Protein AF-A0A957LDB5-F1 (afdb_monomer_lite)

Radius of gyration: 19.85 Å; chains: 1; bounding box: 54×34×56 Å

pLDDT: mean 75.65, std 12.39, range [42.53, 92.81]

Structure (mmCIF, N/CA/C/O backbone):
data_AF-A0A957LDB5-F1
#
_entry.id   AF-A0A957LDB5-F1
#
loop_
_atom_site.group_PDB
_atom_site.id
_atom_site.type_symbol
_atom_site.label_atom_id
_atom_site.label_alt_id
_atom_site.label_comp_id
_atom_site.label_asym_id
_atom_site.label_entity_id
_atom_site.label_seq_id
_atom_site.pdbx_PDB_ins_code
_atom_site.Cartn_x
_atom_site.Cartn_y
_atom_site.Cartn_z
_atom_site.occupancy
_atom_site.B_iso_or_equiv
_atom_site.auth_seq_id
_atom_site.auth_comp_id
_atom_site.auth_asym_id
_atom_site.auth_atom_id
_atom_site.pdbx_PDB_model_num
ATOM 1 N N . MET A 1 1 ? -36.049 17.127 35.726 1.00 43.38 1 MET A N 1
ATOM 2 C CA . MET A 1 1 ? -35.402 17.242 34.400 1.00 43.38 1 MET A CA 1
ATOM 3 C C . MET A 1 1 ? -33.896 17.157 34.628 1.00 43.38 1 MET A C 1
ATOM 5 O O . MET A 1 1 ? -33.347 18.068 35.230 1.00 43.38 1 MET A O 1
ATOM 9 N N . LYS A 1 2 ? -33.259 16.016 34.323 1.00 42.53 2 LYS A N 1
ATOM 10 C CA . LYS A 1 2 ? -31.836 15.763 34.622 1.00 42.53 2 LYS A CA 1
ATOM 11 C C . LYS A 1 2 ? -31.007 16.157 33.398 1.00 42.53 2 LYS A C 1
ATOM 13 O O . LYS A 1 2 ? -31.199 15.586 32.332 1.00 42.53 2 LYS A O 1
ATOM 18 N N . ASN A 1 3 ? -30.159 17.167 33.560 1.00 50.88 3 ASN A N 1
ATOM 19 C CA . ASN A 1 3 ? -29.305 17.723 32.516 1.00 50.88 3 ASN A CA 1
ATOM 20 C C . ASN A 1 3 ? -28.161 16.734 32.223 1.00 50.88 3 ASN A C 1
ATOM 22 O O . ASN A 1 3 ? -27.328 16.497 33.096 1.00 50.88 3 ASN A O 1
ATOM 26 N N . ILE A 1 4 ? -28.158 16.107 31.044 1.00 5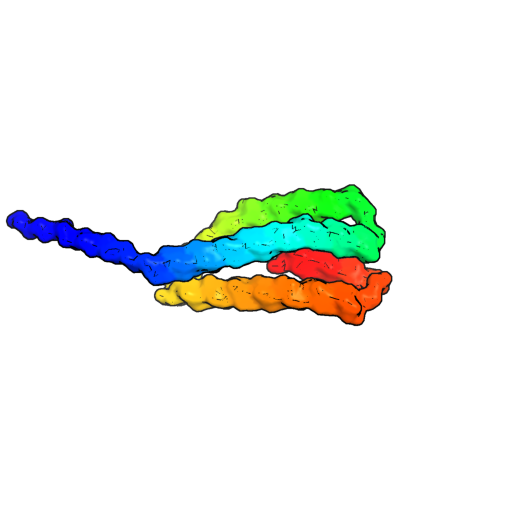4.16 4 ILE A N 1
ATOM 27 C CA . ILE A 1 4 ? -27.060 15.246 30.581 1.00 54.16 4 ILE A CA 1
ATOM 28 C C . ILE A 1 4 ? -26.191 16.097 29.655 1.00 54.16 4 ILE A C 1
ATOM 30 O O . ILE A 1 4 ? -26.316 16.033 28.439 1.00 54.16 4 ILE A O 1
ATOM 34 N N . GLN A 1 5 ? -25.341 16.940 30.237 1.00 57.41 5 GLN A N 1
ATOM 35 C CA . GLN A 1 5 ? -24.182 17.469 29.524 1.00 57.41 5 GLN A CA 1
ATOM 36 C C . GLN A 1 5 ? -23.011 16.534 29.812 1.00 57.41 5 GLN A C 1
ATOM 38 O O . GLN A 1 5 ? -22.284 16.695 30.787 1.00 57.41 5 GLN A O 1
ATOM 43 N N . SER A 1 6 ? -22.886 15.485 29.005 1.00 55.16 6 SER A N 1
ATOM 44 C CA . SER A 1 6 ? -21.650 14.719 28.901 1.00 55.16 6 SER A CA 1
ATOM 45 C C . SER A 1 6 ? -20.648 15.576 28.134 1.00 55.16 6 SER A C 1
ATOM 47 O O . SER A 1 6 ? -20.782 15.737 26.924 1.00 55.16 6 SER A O 1
ATOM 49 N N . GLU A 1 7 ? -19.678 16.168 28.834 1.00 60.69 7 GLU A N 1
ATOM 50 C CA . GLU A 1 7 ? -18.520 16.775 28.180 1.00 60.69 7 GLU A CA 1
ATOM 51 C C . GLU A 1 7 ? -17.756 15.672 27.439 1.00 60.69 7 GLU A C 1
ATOM 53 O O . GLU A 1 7 ? -17.064 14.854 28.050 1.00 60.69 7 GLU A O 1
ATOM 58 N N . GLU A 1 8 ? -17.920 15.605 26.117 1.00 66.00 8 GLU A N 1
ATOM 59 C CA . GLU A 1 8 ? -17.131 14.714 25.272 1.00 66.00 8 GLU A CA 1
ATOM 60 C C . GLU A 1 8 ? -15.681 15.203 25.258 1.00 66.00 8 GLU A C 1
ATOM 62 O O . GLU A 1 8 ? -15.270 16.042 24.457 1.00 66.00 8 GLU A O 1
ATOM 67 N N . THR A 1 9 ? -14.890 14.700 26.201 1.00 77.31 9 THR A N 1
ATOM 68 C CA . THR A 1 9 ? -13.460 14.979 26.274 1.00 77.31 9 THR A CA 1
ATOM 69 C C . THR A 1 9 ? -12.789 14.314 25.079 1.00 77.31 9 THR A C 1
ATOM 71 O O . THR A 1 9 ? -12.706 13.087 24.986 1.00 77.31 9 THR A O 1
ATOM 74 N N . ILE A 1 10 ? -12.324 15.131 24.134 1.00 78.75 10 ILE A N 1
ATOM 75 C CA . ILE A 1 10 ? -11.610 14.659 22.948 1.00 78.75 10 ILE A CA 1
ATOM 76 C C . ILE A 1 10 ? -10.390 13.857 23.404 1.00 78.75 10 ILE A C 1
ATOM 78 O O . ILE A 1 10 ? -9.494 14.372 24.076 1.00 78.75 10 ILE A O 1
ATOM 82 N N . LEU A 1 11 ? -10.327 12.586 23.006 1.00 85.31 11 LEU A N 1
ATOM 83 C CA . LEU A 1 11 ? -9.165 11.737 23.257 1.00 85.31 11 LEU A CA 1
ATOM 84 C C . LEU A 1 11 ? -8.044 12.074 22.268 1.00 85.31 11 LEU A C 1
ATOM 86 O O . LEU A 1 11 ? -7.800 11.340 21.310 1.00 85.31 11 LEU A O 1
ATOM 90 N N . TRP A 1 12 ? -7.343 13.177 22.522 1.00 89.81 12 TRP A N 1
ATOM 91 C CA . TRP A 1 12 ? -6.253 13.690 21.687 1.00 89.81 12 TRP A CA 1
ATOM 92 C C . TRP A 1 12 ? -5.172 12.655 21.375 1.00 89.81 12 TRP A C 1
ATOM 94 O O . TRP A 1 12 ? -4.684 12.609 20.251 1.00 89.81 12 TRP A O 1
ATOM 104 N N . THR A 1 13 ? -4.852 11.762 22.315 1.00 87.56 13 THR A N 1
ATOM 105 C CA . THR A 1 13 ? -3.897 10.668 22.078 1.00 87.56 13 THR A CA 1
ATOM 106 C C . THR A 1 13 ? -4.365 9.720 20.973 1.00 87.56 13 THR A C 1
ATOM 108 O O . THR A 1 13 ? -3.557 9.281 20.161 1.00 87.56 13 THR A O 1
ATOM 111 N N . ARG A 1 14 ? -5.670 9.415 20.904 1.00 84.62 14 ARG A N 1
ATOM 112 C CA . ARG A 1 14 ? -6.231 8.559 19.845 1.00 84.62 14 ARG A CA 1
ATOM 113 C C . ARG A 1 14 ? -6.253 9.284 18.511 1.00 84.62 14 ARG A C 1
ATOM 115 O O . ARG A 1 14 ? -5.912 8.682 17.502 1.00 84.62 14 ARG A O 1
ATOM 122 N N . VAL A 1 15 ? -6.618 10.565 18.516 1.00 88.75 15 VAL A N 1
ATOM 123 C CA . VAL A 1 15 ? -6.589 11.400 17.309 1.00 88.75 15 VAL A CA 1
ATOM 124 C C . VAL A 1 15 ? -5.173 11.440 16.740 1.00 88.75 15 VAL A C 1
ATOM 126 O O . VAL A 1 15 ? -4.992 11.149 15.565 1.00 88.75 15 VAL A O 1
ATOM 129 N N . LEU A 1 16 ? -4.172 11.701 17.583 1.00 91.56 16 LEU A N 1
ATOM 130 C CA . LEU A 1 16 ? -2.772 11.764 17.173 1.00 91.56 16 LEU A CA 1
ATOM 131 C C . LEU A 1 16 ? -2.264 10.411 16.660 1.00 91.56 16 LEU A C 1
ATOM 133 O O . LEU A 1 16 ? -1.635 10.355 15.611 1.00 91.56 16 LEU A O 1
ATOM 137 N N . ALA A 1 17 ? -2.596 9.306 17.333 1.00 88.06 17 ALA A N 1
ATOM 138 C CA . ALA A 1 17 ? -2.237 7.973 16.853 1.00 88.06 17 ALA A CA 1
ATOM 139 C C . ALA A 1 17 ? -2.841 7.666 15.468 1.00 88.06 17 ALA A C 1
ATOM 141 O O . ALA A 1 17 ? -2.151 7.141 14.595 1.00 88.06 17 ALA A O 1
ATOM 142 N N . LEU A 1 18 ? -4.114 8.015 15.251 1.00 88.00 18 LEU A N 1
ATOM 143 C CA . LEU A 1 18 ? -4.802 7.786 13.979 1.00 88.00 18 LEU A CA 1
ATOM 144 C C . LEU A 1 18 ? -4.250 8.667 12.854 1.00 88.00 18 LEU A C 1
ATOM 146 O O . LEU A 1 18 ? -4.057 8.175 11.744 1.00 88.00 18 LEU A O 1
ATOM 150 N N . THR A 1 19 ? -3.958 9.942 13.122 1.00 91.25 19 THR A N 1
ATOM 151 C CA . THR A 1 19 ? -3.391 10.841 12.108 1.00 91.25 19 THR A CA 1
ATOM 152 C C . THR A 1 19 ? -1.959 10.462 11.754 1.00 91.25 19 THR A C 1
ATOM 154 O O . THR A 1 19 ? -1.610 10.483 10.577 1.00 91.25 19 THR A O 1
ATOM 157 N N . THR A 1 20 ? -1.141 10.044 12.727 1.00 92.06 20 THR A N 1
ATOM 158 C CA . THR A 1 20 ? 0.200 9.507 12.456 1.00 92.06 20 THR A CA 1
ATOM 159 C C . THR A 1 20 ? 0.132 8.237 11.610 1.00 92.06 20 THR A C 1
ATOM 161 O O . THR A 1 20 ? 0.870 8.125 10.633 1.00 92.06 20 THR A O 1
ATOM 164 N N . LEU A 1 21 ? -0.772 7.306 11.934 1.00 88.19 21 LEU A N 1
ATOM 165 C CA . LEU A 1 21 ? -0.964 6.090 11.142 1.00 88.19 21 LEU A CA 1
ATOM 166 C C . LEU A 1 21 ? -1.384 6.416 9.703 1.00 88.19 21 LEU A C 1
ATOM 168 O O . LEU A 1 21 ? -0.811 5.878 8.760 1.00 88.19 21 LEU A O 1
ATOM 172 N N . HIS A 1 22 ? -2.346 7.323 9.528 1.00 90.12 22 HIS A N 1
ATOM 173 C CA . HIS A 1 22 ? -2.778 7.756 8.202 1.00 90.12 22 HIS A CA 1
ATOM 174 C C . HIS A 1 22 ? -1.641 8.428 7.421 1.00 90.12 22 HIS A C 1
ATOM 176 O O . HIS A 1 22 ? -1.432 8.119 6.253 1.00 90.12 22 HIS A O 1
ATOM 182 N N . GLY A 1 23 ? -0.852 9.285 8.075 1.00 92.81 23 GLY A N 1
ATOM 183 C CA . GLY A 1 23 ? 0.334 9.892 7.473 1.00 92.81 23 GLY A CA 1
ATOM 184 C C . GLY A 1 23 ? 1.347 8.850 6.994 1.00 92.81 23 GLY A C 1
ATOM 185 O O . GLY A 1 23 ? 1.849 8.963 5.880 1.00 92.81 23 GLY A O 1
ATOM 186 N N . ALA A 1 24 ? 1.601 7.806 7.789 1.00 90.50 24 ALA A N 1
ATOM 187 C CA . ALA A 1 24 ? 2.480 6.710 7.392 1.00 90.50 24 ALA A CA 1
ATOM 188 C C . ALA A 1 24 ? 1.958 5.984 6.141 1.00 90.50 24 ALA A C 1
ATOM 190 O O . ALA A 1 24 ? 2.715 5.815 5.190 1.00 90.5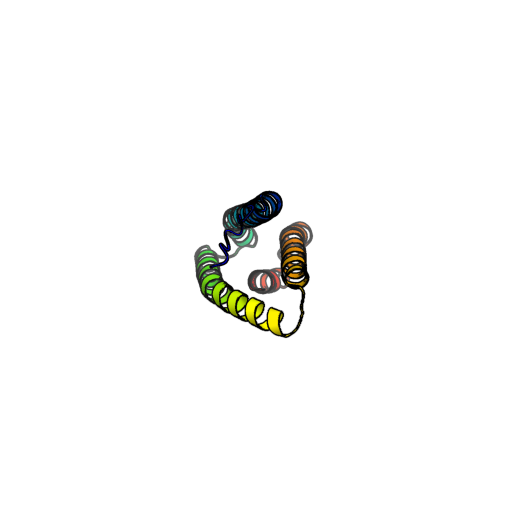0 24 ALA A O 1
ATOM 191 N N . ILE A 1 25 ? 0.665 5.639 6.103 1.00 87.81 25 ILE A N 1
ATOM 192 C CA . ILE A 1 25 ? 0.028 4.998 4.939 1.00 87.81 25 ILE A CA 1
ATOM 193 C C . ILE A 1 25 ? 0.172 5.877 3.687 1.00 87.81 25 ILE A C 1
ATOM 195 O O . ILE A 1 25 ? 0.584 5.388 2.637 1.00 87.81 25 ILE A O 1
ATOM 199 N N . SER A 1 26 ? -0.096 7.179 3.805 1.00 90.38 26 SER A N 1
ATOM 200 C CA . SER A 1 26 ? 0.017 8.128 2.691 1.00 90.38 26 SER A CA 1
ATOM 201 C C . SER A 1 26 ? 1.450 8.258 2.166 1.00 90.38 26 SER A C 1
ATOM 203 O O . SER A 1 26 ? 1.662 8.307 0.955 1.00 90.38 26 SER A O 1
ATOM 205 N N . ILE A 1 27 ? 2.448 8.277 3.057 1.00 91.94 27 ILE A N 1
ATOM 206 C CA . ILE A 1 27 ? 3.865 8.308 2.664 1.00 91.94 27 ILE A CA 1
ATOM 207 C C . ILE A 1 27 ? 4.255 7.001 1.968 1.00 91.94 27 ILE A C 1
ATOM 209 O O . ILE A 1 27 ? 4.891 7.041 0.916 1.00 91.94 27 ILE A O 1
ATOM 213 N N . THR A 1 28 ? 3.857 5.850 2.513 1.00 88.44 28 THR A N 1
ATOM 214 C CA . THR A 1 28 ? 4.100 4.538 1.899 1.00 88.44 28 THR A CA 1
ATOM 215 C C . THR A 1 28 ? 3.515 4.470 0.492 1.00 88.44 28 THR A C 1
ATOM 217 O O . THR A 1 28 ? 4.211 4.060 -0.434 1.00 88.44 28 THR A O 1
ATOM 220 N N . TRP A 1 29 ? 2.278 4.939 0.308 1.00 87.19 29 TRP A N 1
ATOM 221 C CA . TRP A 1 29 ? 1.621 4.987 -0.998 1.00 87.19 29 TRP A CA 1
ATOM 222 C C . TRP A 1 29 ? 2.358 5.886 -1.996 1.00 87.19 29 TRP A C 1
ATOM 224 O O . TRP A 1 29 ? 2.558 5.501 -3.149 1.00 87.19 29 TRP A O 1
ATOM 234 N N . LEU A 1 30 ? 2.810 7.066 -1.558 1.00 90.56 30 LEU A N 1
ATOM 235 C CA . LEU A 1 30 ? 3.595 7.977 -2.392 1.00 90.56 30 LEU A CA 1
ATOM 236 C C . LEU A 1 30 ? 4.897 7.324 -2.864 1.00 90.56 30 LEU A C 1
ATOM 238 O O . LEU A 1 30 ? 5.188 7.324 -4.057 1.00 90.56 30 LEU A O 1
ATOM 242 N N . VAL A 1 31 ? 5.669 6.759 -1.931 1.00 89.00 31 VAL A N 1
ATOM 243 C CA . VAL A 1 31 ? 6.929 6.070 -2.241 1.00 89.00 31 VAL A CA 1
ATOM 244 C C . VAL A 1 31 ? 6.664 4.931 -3.218 1.00 89.00 31 VAL A C 1
ATOM 246 O O . VAL A 1 31 ? 7.334 4.825 -4.240 1.00 89.00 31 VAL A O 1
ATOM 249 N N . TYR A 1 32 ? 5.646 4.121 -2.954 1.00 85.00 32 TYR A N 1
ATOM 250 C CA . TYR A 1 32 ? 5.270 3.025 -3.828 1.00 85.00 32 TYR A CA 1
ATOM 251 C C . TYR A 1 32 ? 4.964 3.498 -5.262 1.00 85.00 32 TYR A C 1
ATOM 253 O O . TYR A 1 32 ? 5.548 2.976 -6.207 1.00 85.00 32 TYR A O 1
ATOM 261 N N . ASN A 1 33 ? 4.150 4.544 -5.439 1.00 86.69 33 ASN A N 1
ATOM 262 C CA . ASN A 1 33 ? 3.802 5.064 -6.768 1.00 86.69 33 ASN A CA 1
ATOM 263 C C . ASN A 1 33 ? 5.001 5.644 -7.533 1.00 86.69 33 ASN A C 1
ATOM 265 O O . ASN A 1 33 ? 5.009 5.621 -8.762 1.00 86.69 33 ASN A O 1
ATOM 269 N N . LEU A 1 34 ? 6.009 6.162 -6.825 1.00 87.19 34 LEU A N 1
ATOM 270 C CA . LEU A 1 34 ? 7.229 6.686 -7.441 1.00 87.19 34 LEU A CA 1
ATOM 271 C C . LEU A 1 34 ? 8.189 5.568 -7.863 1.00 87.19 34 LEU A C 1
ATOM 273 O O . LEU A 1 34 ? 8.724 5.607 -8.968 1.00 87.19 34 LEU A O 1
ATOM 277 N N . TYR A 1 35 ? 8.393 4.563 -7.009 1.00 85.31 35 TYR A N 1
ATOM 278 C CA . TYR A 1 35 ? 9.398 3.522 -7.242 1.00 85.31 35 TYR A CA 1
ATOM 279 C C . TYR A 1 35 ? 8.875 2.322 -8.032 1.00 85.31 35 TYR A C 1
ATOM 281 O O . TYR A 1 35 ? 9.656 1.668 -8.723 1.00 85.31 35 TYR A O 1
ATOM 289 N N . LEU A 1 36 ? 7.575 2.023 -7.979 1.00 83.56 36 LEU A N 1
ATOM 290 C CA . LEU A 1 36 ? 6.987 0.904 -8.714 1.00 83.56 36 LEU A CA 1
ATOM 291 C C . LEU A 1 36 ? 7.242 0.984 -10.235 1.00 83.56 36 LEU A C 1
ATOM 293 O O . LEU A 1 36 ? 7.691 -0.015 -10.807 1.00 83.56 36 LEU A O 1
ATOM 297 N N . PRO A 1 37 ? 7.000 2.122 -10.919 1.00 84.62 37 PRO A N 1
ATOM 298 C CA . PRO A 1 37 ? 7.224 2.221 -12.358 1.00 84.62 37 PRO A CA 1
ATOM 299 C C . PRO A 1 37 ? 8.700 2.034 -12.713 1.00 84.62 37 PRO A C 1
ATOM 301 O O . PRO A 1 37 ? 9.018 1.331 -13.672 1.00 84.62 37 PRO A O 1
ATOM 304 N N . GLU A 1 38 ? 9.601 2.623 -11.919 1.00 83.62 38 GLU A N 1
ATOM 305 C CA . GLU A 1 38 ? 11.047 2.479 -12.097 1.00 83.62 38 GLU A CA 1
ATOM 306 C C . GLU A 1 38 ? 11.482 1.022 -11.943 1.00 83.62 38 GLU A C 1
ATOM 308 O O . GLU A 1 38 ? 12.245 0.521 -12.771 1.00 83.62 38 GLU A O 1
ATOM 313 N N . LEU A 1 39 ? 10.946 0.321 -10.940 1.00 79.31 39 LEU A N 1
ATOM 314 C CA . LEU A 1 39 ? 11.196 -1.098 -10.726 1.00 79.31 39 LEU A CA 1
ATOM 315 C C . LEU A 1 39 ? 10.753 -1.907 -11.951 1.00 79.31 39 LEU A C 1
ATOM 317 O O . LEU A 1 39 ? 11.544 -2.637 -12.539 1.00 79.31 39 LEU A O 1
ATOM 321 N N . LEU A 1 40 ? 9.510 -1.745 -12.405 1.00 77.56 40 LEU A N 1
ATOM 322 C CA . LEU A 1 40 ? 8.992 -2.514 -13.539 1.00 77.56 40 LEU A CA 1
ATOM 323 C C . LEU A 1 40 ? 9.778 -2.244 -14.837 1.00 77.56 40 LEU A C 1
ATOM 325 O O . LEU A 1 40 ? 10.062 -3.176 -15.594 1.00 77.56 40 LEU A O 1
ATOM 329 N N . LEU A 1 41 ? 10.196 -1.000 -15.080 1.00 81.69 41 LEU A N 1
ATOM 330 C CA . LEU A 1 41 ? 11.050 -0.669 -16.224 1.00 81.69 41 LEU A CA 1
ATOM 331 C C . LEU A 1 41 ? 12.436 -1.325 -16.114 1.00 81.69 41 LEU A C 1
ATOM 333 O O . LEU A 1 41 ? 12.915 -1.883 -17.102 1.00 81.69 41 LEU A O 1
ATOM 337 N N . GLN A 1 42 ? 13.053 -1.340 -14.926 1.00 78.06 42 GLN A N 1
ATOM 338 C CA . GLN A 1 42 ? 14.333 -2.028 -14.687 1.00 78.06 42 GLN A CA 1
ATOM 339 C C . GLN A 1 42 ? 14.237 -3.548 -14.895 1.00 78.06 42 GLN A C 1
ATOM 341 O O . GLN A 1 42 ? 15.177 -4.169 -15.387 1.00 78.06 42 GLN A O 1
ATOM 346 N N . PHE A 1 43 ? 13.080 -4.153 -14.614 1.00 72.50 43 PHE A N 1
ATOM 347 C CA . PHE A 1 43 ? 12.804 -5.565 -14.915 1.00 72.50 43 PHE A CA 1
ATOM 348 C C . PHE A 1 43 ? 12.509 -5.832 -16.410 1.00 72.50 43 PHE A C 1
ATOM 350 O O . PHE A 1 43 ? 12.283 -6.979 -16.826 1.00 72.50 43 PHE A O 1
ATOM 357 N N . GLY A 1 44 ? 12.543 -4.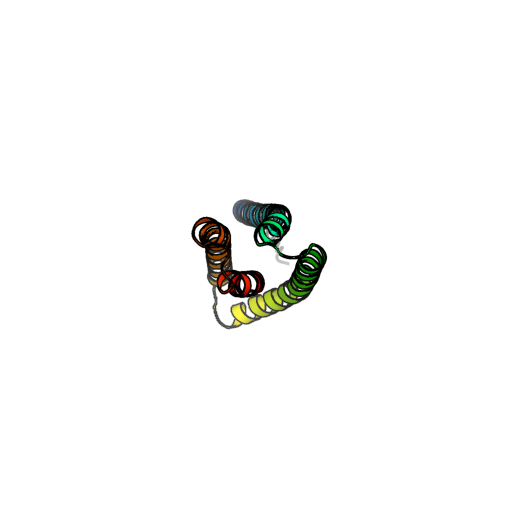791 -17.248 1.00 76.00 44 GLY A N 1
ATOM 358 C CA . GLY A 1 44 ? 12.383 -4.852 -18.699 1.00 76.00 44 GLY A CA 1
ATOM 359 C C . GLY A 1 44 ? 10.932 -4.981 -19.165 1.00 76.00 44 GLY A C 1
ATOM 360 O O . GLY A 1 44 ? 10.692 -5.548 -20.235 1.00 76.00 44 GLY A O 1
ATOM 361 N N . PHE A 1 45 ? 9.965 -4.525 -18.364 1.00 78.56 45 PHE A N 1
ATOM 362 C CA . PHE A 1 45 ? 8.577 -4.397 -18.804 1.00 78.56 45 PHE A CA 1
ATOM 363 C C . PHE A 1 45 ? 8.402 -3.168 -19.706 1.00 78.56 45 PHE A C 1
ATOM 365 O O . PHE A 1 45 ? 9.099 -2.165 -19.574 1.00 78.56 45 PHE A O 1
ATOM 372 N N . SER A 1 46 ? 7.463 -3.249 -20.652 1.00 83.88 46 SER A N 1
ATOM 373 C CA . SER A 1 46 ? 7.138 -2.114 -21.524 1.00 83.88 46 SER A CA 1
ATOM 374 C C . SER A 1 46 ? 6.381 -1.024 -20.761 1.00 83.88 46 SER A C 1
ATOM 376 O O . SER A 1 46 ? 5.585 -1.328 -19.872 1.00 83.88 46 SER A O 1
ATOM 378 N N . LEU A 1 47 ? 6.562 0.238 -21.159 1.00 83.94 47 LEU A N 1
ATOM 379 C CA . LEU A 1 47 ? 5.873 1.384 -20.552 1.00 83.94 47 LEU A CA 1
ATOM 380 C C . LEU A 1 47 ? 4.341 1.218 -20.545 1.00 83.94 47 LEU A C 1
ATOM 382 O O . LEU A 1 47 ? 3.686 1.561 -19.565 1.00 83.94 47 LEU A O 1
ATOM 386 N N . ALA A 1 48 ? 3.781 0.633 -21.609 1.00 83.19 48 ALA A N 1
ATOM 387 C CA . ALA A 1 48 ? 2.347 0.373 -21.719 1.00 83.19 48 ALA A CA 1
ATOM 388 C C . ALA A 1 48 ? 1.843 -0.615 -20.650 1.00 83.19 48 ALA A C 1
ATOM 390 O O . ALA A 1 48 ? 0.778 -0.404 -20.077 1.00 83.19 48 ALA A O 1
ATOM 391 N N . LEU A 1 49 ? 2.616 -1.666 -20.342 1.00 80.44 49 LEU A N 1
ATOM 392 C CA . LEU A 1 49 ? 2.263 -2.613 -19.279 1.00 80.44 49 LEU A CA 1
ATOM 393 C C . LEU A 1 49 ? 2.344 -1.965 -17.897 1.00 80.44 49 LEU A C 1
ATOM 395 O O . LEU A 1 49 ? 1.463 -2.198 -17.078 1.00 80.44 49 LEU A O 1
ATOM 399 N N . VAL A 1 50 ? 3.354 -1.126 -17.652 1.00 83.81 50 VAL A N 1
ATOM 400 C CA . VAL A 1 50 ? 3.496 -0.392 -16.384 1.00 83.81 50 VAL A CA 1
ATOM 401 C C . VAL A 1 50 ? 2.273 0.487 -16.124 1.00 83.81 50 VAL A C 1
ATOM 403 O O . VAL A 1 50 ? 1.681 0.421 -15.051 1.00 83.81 50 VAL A O 1
ATOM 406 N N . GLN A 1 51 ? 1.849 1.258 -17.127 1.00 85.56 51 GLN A N 1
ATOM 407 C CA . GLN A 1 51 ? 0.656 2.104 -17.035 1.00 85.56 51 GLN A CA 1
ATOM 408 C C . GLN A 1 51 ? -0.618 1.288 -16.798 1.00 85.56 51 GLN A C 1
ATOM 410 O O . GLN A 1 51 ? -1.453 1.673 -15.985 1.00 85.56 51 GLN A O 1
ATOM 415 N N . LEU A 1 52 ? -0.757 0.148 -17.478 1.00 85.69 52 LEU A N 1
ATOM 416 C CA . LEU A 1 52 ? -1.905 -0.740 -17.316 1.00 85.69 52 LEU A CA 1
ATOM 417 C C . LEU A 1 52 ? -1.970 -1.302 -15.886 1.00 85.69 52 LEU A C 1
ATOM 419 O O . LEU A 1 52 ? -3.035 -1.271 -15.272 1.00 85.69 52 LEU A O 1
ATOM 423 N N . VAL A 1 53 ? -0.834 -1.735 -15.329 1.00 84.69 53 VAL A N 1
ATOM 424 C CA . VAL A 1 53 ? -0.734 -2.209 -13.939 1.00 84.69 53 VAL A CA 1
ATOM 425 C C . VAL A 1 53 ? -1.154 -1.118 -12.954 1.00 84.69 53 VAL A C 1
ATOM 427 O O . VAL A 1 53 ? -2.014 -1.376 -12.120 1.00 84.69 53 VAL A O 1
ATOM 430 N N . LEU A 1 54 ? -0.645 0.110 -13.103 1.00 85.00 54 LEU A N 1
ATOM 431 C CA . LEU A 1 54 ? -1.032 1.246 -12.254 1.00 85.00 54 LEU A CA 1
ATOM 432 C C . LEU A 1 54 ? -2.541 1.530 -12.308 1.00 85.00 54 LEU A C 1
ATOM 434 O O . LEU A 1 54 ? -3.157 1.809 -11.281 1.00 85.00 54 LEU A O 1
ATOM 438 N N . ILE A 1 55 ? -3.158 1.457 -13.492 1.00 87.25 55 ILE A N 1
ATOM 439 C CA . ILE A 1 55 ? -4.606 1.669 -13.650 1.00 87.25 55 ILE A CA 1
ATOM 440 C C . ILE A 1 55 ? -5.397 0.564 -12.943 1.00 87.25 55 ILE A C 1
ATOM 442 O O . ILE A 1 55 ? -6.344 0.866 -12.216 1.00 87.25 55 ILE A O 1
ATOM 446 N N . ILE A 1 56 ? -5.017 -0.702 -13.148 1.00 85.69 56 ILE A N 1
ATOM 447 C CA . ILE A 1 56 ? -5.668 -1.842 -12.489 1.00 85.69 56 ILE A CA 1
ATOM 448 C C . ILE A 1 56 ? -5.533 -1.726 -10.976 1.00 85.69 56 ILE A C 1
ATOM 450 O O . ILE A 1 56 ? -6.509 -1.946 -10.269 1.00 85.69 56 ILE A O 1
ATOM 454 N N . GLU A 1 57 ? -4.357 -1.354 -10.481 1.00 84.31 57 GLU A N 1
ATOM 455 C CA . GLU A 1 57 ? -4.114 -1.219 -9.052 1.00 84.31 57 GLU A CA 1
ATOM 456 C C . GLU A 1 57 ? -5.010 -0.146 -8.428 1.00 84.31 57 GLU A C 1
ATOM 458 O O . GLU A 1 57 ? -5.710 -0.420 -7.460 1.00 84.31 57 GLU A O 1
ATOM 463 N N . ASN A 1 58 ? -5.092 1.042 -9.032 1.00 85.81 58 ASN A N 1
ATOM 464 C CA . ASN A 1 58 ? -5.982 2.097 -8.539 1.00 85.81 58 ASN A CA 1
ATOM 465 C C . ASN A 1 58 ? -7.463 1.675 -8.577 1.00 85.81 58 ASN A C 1
ATOM 467 O O . ASN A 1 58 ? -8.233 2.020 -7.678 1.00 85.81 58 ASN A O 1
ATOM 471 N N . LEU A 1 59 ? -7.869 0.901 -9.589 1.00 87.69 59 LEU A N 1
ATOM 472 C CA . LEU A 1 59 ? -9.219 0.346 -9.665 1.00 87.69 59 LEU A CA 1
ATOM 473 C C . LEU A 1 59 ? -9.471 -0.697 -8.567 1.00 87.69 59 LEU A C 1
ATOM 475 O O . LEU A 1 59 ? -10.543 -0.701 -7.965 1.00 87.69 59 LEU A O 1
ATOM 479 N N . LEU A 1 60 ? -8.492 -1.562 -8.291 1.00 83.81 60 LEU A N 1
ATOM 480 C CA . LEU A 1 60 ? -8.554 -2.515 -7.186 1.00 83.81 60 LEU A CA 1
ATOM 481 C C . LEU A 1 60 ? -8.668 -1.778 -5.855 1.00 83.81 60 LEU A C 1
ATOM 483 O O . LEU A 1 60 ? -9.554 -2.118 -5.079 1.00 83.81 60 LEU A O 1
ATOM 487 N N . THR A 1 61 ? -7.880 -0.728 -5.617 1.00 83.31 61 THR A N 1
ATOM 488 C CA . THR A 1 61 ? -7.971 0.096 -4.401 1.00 83.31 61 THR A CA 1
ATOM 489 C C . THR A 1 61 ? -9.384 0.645 -4.195 1.00 83.31 61 THR A C 1
ATOM 491 O O . THR A 1 61 ? -9.933 0.524 -3.101 1.00 83.31 61 THR A O 1
ATOM 494 N N . ALA A 1 62 ? -10.031 1.134 -5.259 1.00 85.81 62 ALA A N 1
ATOM 495 C CA . ALA A 1 62 ? -11.411 1.625 -5.196 1.00 85.81 62 ALA A CA 1
ATOM 496 C C . ALA A 1 62 ? -12.442 0.545 -4.799 1.00 85.81 62 ALA A C 1
ATOM 498 O O . ALA A 1 62 ? -13.511 0.872 -4.285 1.00 85.81 62 ALA A O 1
ATOM 499 N N . VAL A 1 63 ? -12.141 -0.739 -5.020 1.00 85.56 63 VAL A N 1
ATOM 500 C CA . VAL A 1 63 ? -12.975 -1.881 -4.598 1.00 85.56 63 VAL A CA 1
ATOM 501 C C . VAL A 1 63 ? -12.555 -2.407 -3.219 1.00 85.56 63 VAL A C 1
ATOM 503 O O . VAL A 1 63 ? -13.399 -2.820 -2.416 1.00 85.56 63 VAL A O 1
ATOM 506 N N . VAL A 1 64 ? -11.260 -2.380 -2.912 1.00 82.25 64 VAL A N 1
ATOM 507 C CA . VAL A 1 64 ? -10.699 -2.843 -1.639 1.00 82.25 64 VAL A CA 1
ATOM 508 C C . VAL A 1 64 ? -11.136 -1.937 -0.489 1.00 82.25 64 VAL A C 1
ATOM 510 O O . VAL A 1 64 ? -11.512 -2.446 0.560 1.00 82.25 64 VAL A O 1
ATOM 513 N N . GLU A 1 65 ? -11.188 -0.617 -0.672 1.00 82.56 65 GLU A N 1
ATOM 514 C CA . GLU A 1 65 ? -11.651 0.314 0.368 1.00 82.56 65 GLU A CA 1
ATOM 515 C C . GLU A 1 65 ? -13.072 0.013 0.896 1.00 82.56 65 GLU A C 1
ATOM 517 O O . GLU A 1 65 ? -13.229 -0.180 2.109 1.00 82.56 65 GLU A O 1
ATOM 522 N N . PRO A 1 66 ? -14.123 -0.091 0.053 1.00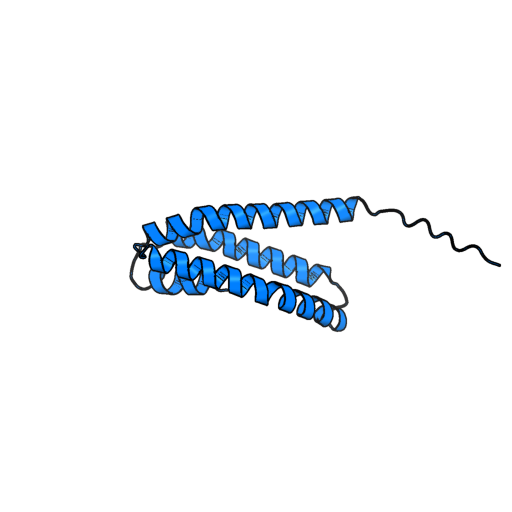 82.69 66 PRO A N 1
ATOM 523 C CA . PRO A 1 66 ? -15.464 -0.40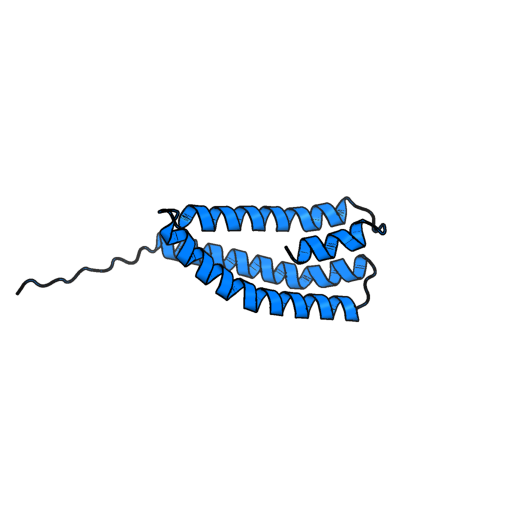7 0.535 1.00 82.69 66 PRO A CA 1
ATOM 524 C C . PRO A 1 66 ? -15.559 -1.830 1.093 1.00 82.69 66 PRO A C 1
ATOM 526 O O . PRO A 1 66 ? -16.233 -2.047 2.101 1.00 82.69 66 PRO A O 1
ATOM 529 N N . THR A 1 67 ? -14.865 -2.803 0.493 1.00 80.38 67 THR A N 1
ATOM 530 C CA . THR A 1 67 ? -14.880 -4.187 0.993 1.00 80.38 67 THR A CA 1
ATOM 531 C C . THR A 1 67 ? -14.199 -4.297 2.355 1.00 80.38 67 THR A C 1
ATOM 533 O O . THR A 1 67 ? -14.788 -4.878 3.266 1.00 80.38 67 THR A O 1
ATOM 536 N N . ALA A 1 68 ? -13.045 -3.660 2.556 1.00 77.69 68 ALA A N 1
ATOM 537 C CA . ALA A 1 68 ? -12.369 -3.559 3.848 1.00 77.69 68 ALA A CA 1
ATOM 538 C C . ALA A 1 68 ? -13.242 -2.856 4.900 1.00 77.69 68 ALA A C 1
ATOM 540 O O . ALA A 1 68 ? -13.294 -3.302 6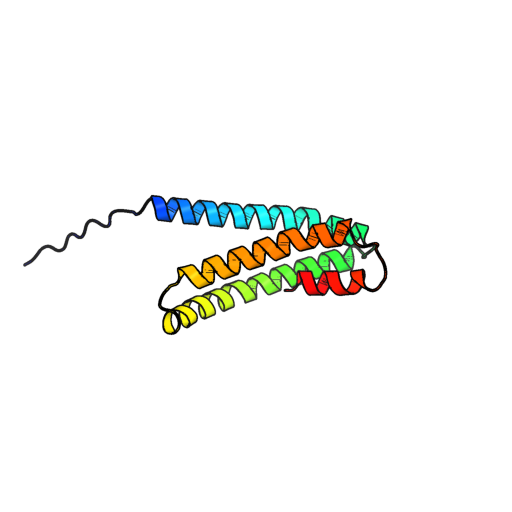.048 1.00 77.69 68 ALA A O 1
ATOM 541 N N . GLY A 1 69 ? -13.990 -1.819 4.505 1.00 77.50 69 GLY A N 1
ATOM 542 C CA . GLY A 1 69 ? -14.997 -1.174 5.352 1.00 77.50 69 GLY A CA 1
ATOM 543 C C . GLY A 1 69 ? -16.066 -2.161 5.829 1.00 77.50 69 GLY A C 1
ATOM 544 O O . GLY A 1 69 ? -16.272 -2.323 7.033 1.00 77.50 69 GLY A O 1
ATOM 545 N N . THR A 1 70 ? -16.675 -2.911 4.903 1.00 79.19 70 THR A N 1
ATOM 546 C CA . THR A 1 70 ? -17.683 -3.930 5.254 1.00 79.19 70 THR A CA 1
ATOM 547 C C . THR A 1 70 ? -17.113 -5.078 6.095 1.00 79.19 70 THR A C 1
ATOM 549 O O . THR A 1 70 ? -17.782 -5.568 7.006 1.00 79.19 70 THR A O 1
ATOM 552 N N . LEU A 1 71 ? -15.868 -5.491 5.834 1.00 75.19 71 LEU A N 1
ATOM 553 C CA . LEU A 1 71 ? -15.156 -6.521 6.594 1.00 75.19 71 LEU A CA 1
ATOM 554 C C . LEU A 1 71 ? -14.852 -6.059 8.019 1.00 75.19 71 LEU A C 1
ATOM 556 O O . LEU A 1 71 ? -15.016 -6.843 8.948 1.00 75.19 71 LEU A O 1
ATOM 560 N N . SER A 1 72 ? -14.464 -4.798 8.213 1.00 70.81 72 SER A N 1
ATOM 561 C CA . SER A 1 72 ? -14.246 -4.204 9.538 1.00 70.81 72 SER A CA 1
ATOM 562 C C . SER A 1 72 ? -15.535 -4.195 10.368 1.00 70.81 72 SER A C 1
ATOM 564 O O . SER A 1 72 ? -15.538 -4.596 11.537 1.00 70.81 72 SER A O 1
ATOM 566 N N . ASP A 1 73 ? -16.657 -3.839 9.740 1.00 74.19 73 ASP A N 1
ATOM 567 C CA . ASP A 1 73 ? -17.971 -3.828 10.386 1.00 74.19 73 ASP A CA 1
ATOM 568 C C . ASP A 1 73 ? -18.465 -5.240 10.743 1.00 74.19 73 ASP A C 1
ATOM 570 O O . ASP A 1 73 ? -19.059 -5.451 11.805 1.00 74.19 73 ASP A O 1
ATOM 574 N N . GLN A 1 74 ? -18.186 -6.240 9.901 1.00 68.94 74 GLN A N 1
ATOM 575 C CA . GLN A 1 74 ? -18.500 -7.643 10.193 1.00 68.94 74 GLN A CA 1
ATOM 576 C C . GLN A 1 74 ? -17.552 -8.254 11.232 1.00 68.94 74 GLN A C 1
ATOM 578 O O . GLN A 1 74 ? -18.003 -8.970 12.129 1.00 68.94 74 GLN A O 1
ATOM 583 N N . ALA A 1 75 ? -16.258 -7.932 11.172 1.00 63.12 75 ALA A N 1
ATOM 584 C CA . ALA A 1 75 ? -15.268 -8.355 12.157 1.00 63.12 75 ALA A CA 1
ATOM 585 C C . ALA A 1 75 ? -15.615 -7.824 13.552 1.00 63.12 75 ALA A C 1
ATOM 587 O O . ALA A 1 75 ? -15.381 -8.514 14.540 1.00 63.12 75 ALA A O 1
ATOM 588 N N . LEU A 1 76 ? -16.280 -6.669 13.640 1.00 59.97 76 LEU A N 1
ATOM 589 C CA . LEU A 1 76 ? -16.828 -6.144 14.886 1.00 59.97 76 LEU A CA 1
ATOM 590 C C . LEU A 1 76 ? -17.881 -7.049 15.539 1.00 59.97 76 LEU A C 1
ATOM 592 O O . LEU A 1 76 ? -17.999 -7.091 16.765 1.00 59.97 76 LEU A O 1
ATOM 596 N N . LYS A 1 77 ? -18.655 -7.765 14.721 1.00 62.25 77 LYS A N 1
ATOM 597 C CA . LYS A 1 77 ? -19.683 -8.707 15.178 1.00 62.25 77 LYS A CA 1
ATOM 598 C C . LYS A 1 77 ? -19.078 -10.000 15.727 1.00 62.25 77 LYS A C 1
ATOM 600 O O . LYS A 1 77 ? -19.708 -10.643 16.562 1.00 62.25 77 LYS A O 1
ATOM 605 N N . TRP A 1 78 ? -17.882 -10.377 15.268 1.00 53.81 78 TRP A N 1
ATOM 606 C CA . TRP A 1 78 ? -17.246 -11.661 15.583 1.00 53.81 78 TRP A CA 1
ATOM 607 C C . TRP A 1 78 ? -16.112 -11.543 16.609 1.00 53.81 78 TRP A C 1
ATOM 609 O O . TRP A 1 78 ? -16.045 -12.328 17.552 1.00 53.81 78 TRP A O 1
ATOM 619 N N . TRP A 1 79 ? -15.262 -10.522 16.488 1.00 55.06 79 TRP A N 1
ATOM 620 C CA . TRP A 1 79 ? -14.147 -10.248 17.388 1.00 55.06 79 TRP A CA 1
ATOM 621 C C . TRP A 1 79 ? -14.399 -8.913 18.094 1.00 55.06 79 TRP A C 1
ATOM 623 O O . TRP A 1 79 ? -14.320 -7.842 17.500 1.00 55.06 79 TRP A O 1
ATOM 633 N N . LYS A 1 80 ? -14.676 -8.958 19.401 1.00 58.34 80 LYS A N 1
ATOM 634 C CA . LYS A 1 80 ? -14.984 -7.789 20.254 1.00 58.34 80 LYS A CA 1
ATOM 635 C C . LYS A 1 80 ? -13.917 -6.670 20.273 1.00 58.34 80 LYS A C 1
ATOM 637 O O . LYS A 1 80 ? -14.120 -5.676 20.965 1.00 58.34 80 LYS A O 1
ATOM 642 N N . ASN A 1 81 ? -12.786 -6.809 19.573 1.00 64.50 81 ASN A N 1
ATOM 643 C CA . ASN A 1 81 ? -11.662 -5.879 19.636 1.00 64.50 81 ASN A CA 1
ATOM 644 C C . ASN A 1 81 ? -11.196 -5.423 18.237 1.00 64.50 81 ASN A C 1
ATOM 646 O O . ASN A 1 81 ? -10.402 -6.103 17.588 1.00 64.50 81 ASN A O 1
ATOM 650 N N . ARG A 1 82 ? -11.650 -4.232 17.808 1.00 65.12 82 ARG A N 1
ATOM 651 C CA . ARG A 1 82 ? -11.280 -3.558 16.536 1.00 65.12 82 ARG A CA 1
ATOM 652 C C . ARG A 1 82 ? -9.767 -3.466 16.314 1.00 65.12 82 ARG A C 1
ATOM 654 O O . ARG A 1 82 ? -9.300 -3.458 15.181 1.00 65.12 82 ARG A O 1
ATOM 661 N N . PHE A 1 83 ? -9.008 -3.386 17.404 1.00 69.19 83 PHE A N 1
ATOM 662 C CA . PHE A 1 83 ? -7.569 -3.160 17.373 1.00 69.19 83 PHE A CA 1
ATOM 663 C C . PHE A 1 83 ? -6.792 -4.320 16.735 1.00 69.19 83 PHE A C 1
ATOM 665 O O . PHE A 1 83 ? -5.851 -4.079 15.990 1.00 69.19 83 PHE A O 1
ATOM 672 N N . ALA A 1 84 ? -7.215 -5.571 16.955 1.00 70.81 84 ALA A N 1
ATOM 673 C CA . ALA A 1 84 ? -6.493 -6.742 16.453 1.00 70.81 84 ALA A CA 1
ATOM 674 C C . ALA A 1 84 ? -6.493 -6.826 14.916 1.00 70.81 84 ALA A C 1
ATOM 676 O O . ALA A 1 84 ? -5.477 -7.169 14.318 1.00 70.81 84 ALA A O 1
ATOM 677 N N . VAL A 1 85 ? -7.610 -6.460 14.280 1.00 72.06 85 VAL A N 1
ATOM 678 C CA . VAL A 1 85 ? -7.747 -6.465 12.815 1.00 72.06 85 VAL A CA 1
ATOM 679 C C . VAL A 1 85 ? -6.870 -5.379 12.190 1.00 72.06 85 VAL A C 1
ATOM 681 O O . VAL A 1 85 ? -6.130 -5.653 11.249 1.00 72.06 85 VAL A O 1
ATOM 684 N N . ILE A 1 86 ? -6.894 -4.168 12.758 1.00 75.88 86 ILE A N 1
ATOM 685 C CA . ILE A 1 86 ? -6.090 -3.036 12.274 1.00 75.88 86 ILE A CA 1
ATOM 686 C C . ILE A 1 86 ? -4.598 -3.339 12.436 1.00 75.88 86 ILE A C 1
ATOM 688 O O . ILE A 1 86 ? -3.839 -3.207 11.481 1.00 75.88 86 ILE A O 1
ATOM 692 N N . SER A 1 87 ? -4.167 -3.787 13.618 1.00 79.31 87 SER A N 1
ATOM 693 C CA . SER A 1 87 ? -2.761 -4.121 13.860 1.00 79.31 87 SER A CA 1
ATOM 694 C C . SER A 1 87 ? -2.277 -5.271 12.978 1.00 79.31 87 SER A C 1
ATOM 696 O O . SER A 1 87 ? -1.165 -5.196 12.465 1.00 79.31 87 SER A O 1
ATOM 698 N N . GLY A 1 88 ? -3.102 -6.302 12.762 1.00 81.25 88 GLY A N 1
ATOM 699 C CA . GLY A 1 88 ? -2.773 -7.407 11.861 1.00 81.25 88 GLY A CA 1
ATOM 700 C C . GLY A 1 88 ? -2.575 -6.944 10.417 1.00 81.25 88 GLY A C 1
ATOM 701 O O . GLY A 1 88 ? -1.563 -7.282 9.806 1.00 81.25 88 GLY A O 1
ATOM 702 N N . GLY A 1 89 ? -3.489 -6.114 9.902 1.00 79.00 89 GLY A N 1
ATOM 703 C CA . GLY A 1 89 ? -3.384 -5.547 8.555 1.00 79.00 89 GLY A CA 1
ATOM 704 C C . GLY A 1 89 ? -2.153 -4.656 8.380 1.00 79.00 89 GLY A C 1
ATOM 705 O O . GLY A 1 89 ? -1.418 -4.812 7.411 1.00 79.00 89 GLY A O 1
ATOM 706 N N . VAL A 1 90 ? -1.869 -3.783 9.353 1.00 81.94 90 VAL A N 1
ATOM 707 C CA . VAL A 1 90 ? -0.678 -2.914 9.326 1.00 81.94 90 VAL A CA 1
ATOM 708 C C . VAL A 1 90 ? 0.613 -3.735 9.338 1.00 81.94 90 VAL A C 1
ATOM 710 O O . VAL A 1 90 ? 1.540 -3.426 8.595 1.00 81.94 90 VAL A O 1
ATOM 713 N N . LEU A 1 91 ? 0.681 -4.796 10.147 1.00 85.56 91 LEU A N 1
ATOM 714 C CA . LEU A 1 91 ? 1.872 -5.642 10.230 1.00 85.56 91 LEU A CA 1
ATOM 715 C C . LEU A 1 91 ? 2.090 -6.447 8.942 1.00 85.56 91 LEU A C 1
ATOM 717 O O . LEU A 1 91 ? 3.221 -6.548 8.470 1.00 85.56 91 LEU A O 1
ATOM 721 N N . ALA A 1 92 ? 1.013 -6.979 8.356 1.00 83.19 92 ALA A N 1
ATOM 722 C CA . ALA A 1 92 ? 1.061 -7.668 7.071 1.00 83.19 92 ALA A CA 1
ATOM 723 C C . ALA A 1 92 ? 1.506 -6.724 5.943 1.00 83.19 92 ALA A C 1
ATOM 725 O O . ALA A 1 92 ? 2.442 -7.050 5.215 1.00 83.19 92 ALA A O 1
ATOM 726 N N . ALA A 1 93 ? 0.915 -5.528 5.854 1.00 83.50 93 ALA A N 1
ATOM 727 C CA . ALA A 1 93 ? 1.290 -4.519 4.864 1.00 83.50 93 ALA A CA 1
ATOM 728 C C . ALA A 1 93 ? 2.760 -4.094 5.009 1.00 83.50 93 ALA A C 1
ATOM 730 O O . ALA A 1 93 ? 3.488 -4.027 4.021 1.00 83.50 93 ALA A O 1
ATOM 731 N N . ALA A 1 94 ? 3.228 -3.875 6.242 1.00 84.69 94 ALA A N 1
ATOM 732 C CA . ALA A 1 94 ? 4.627 -3.553 6.508 1.00 84.69 94 ALA A CA 1
ATOM 733 C C . ALA A 1 94 ? 5.573 -4.686 6.076 1.00 84.69 94 ALA A C 1
ATOM 735 O O . ALA A 1 94 ? 6.615 -4.421 5.479 1.00 84.69 94 ALA A O 1
ATOM 736 N N . ALA A 1 95 ? 5.209 -5.945 6.338 1.00 85.62 95 ALA A N 1
ATOM 737 C CA . ALA A 1 95 ? 5.998 -7.095 5.910 1.00 85.62 95 ALA A CA 1
ATOM 738 C C . ALA A 1 95 ? 6.098 -7.170 4.378 1.00 85.62 95 ALA A C 1
ATOM 740 O O . ALA A 1 95 ? 7.203 -7.289 3.850 1.00 85.62 95 ALA A O 1
ATOM 741 N N . VAL A 1 96 ? 4.976 -7.033 3.664 1.00 81.75 96 VAL A N 1
ATOM 742 C CA . VAL A 1 96 ? 4.949 -7.031 2.191 1.00 81.75 96 VAL A CA 1
ATOM 743 C C . VAL A 1 96 ? 5.790 -5.881 1.633 1.00 81.75 96 VAL A C 1
ATOM 745 O O . VAL A 1 96 ? 6.646 -6.110 0.778 1.00 81.75 96 VAL A O 1
ATOM 748 N N . PHE A 1 97 ? 5.636 -4.671 2.178 1.00 82.00 97 PHE A N 1
ATOM 749 C CA . PHE A 1 97 ? 6.379 -3.491 1.734 1.00 82.00 97 PHE A CA 1
ATOM 750 C C . PHE A 1 97 ? 7.901 -3.654 1.860 1.00 82.00 97 PHE A C 1
ATOM 752 O O . PHE A 1 97 ? 8.645 -3.163 1.017 1.00 82.00 97 PHE A O 1
ATOM 759 N N . VAL A 1 98 ? 8.377 -4.374 2.880 1.00 83.00 98 VAL A N 1
ATOM 760 C CA . VAL A 1 98 ? 9.806 -4.682 3.056 1.00 83.00 98 VAL A CA 1
ATOM 761 C C . VAL A 1 98 ? 10.260 -5.829 2.148 1.00 83.00 98 VAL A C 1
ATOM 763 O O . VAL A 1 98 ? 11.380 -5.800 1.637 1.00 83.00 98 VAL A O 1
ATOM 766 N N . ILE A 1 99 ? 9.409 -6.832 1.917 1.00 79.75 99 ILE A N 1
ATOM 767 C CA . ILE A 1 99 ? 9.732 -8.001 1.087 1.00 79.75 99 ILE A CA 1
ATOM 768 C C . ILE A 1 99 ? 9.905 -7.621 -0.391 1.00 79.75 99 ILE A C 1
ATOM 770 O O . ILE A 1 99 ? 10.794 -8.173 -1.039 1.00 79.75 99 ILE A O 1
ATOM 774 N N . ILE A 1 100 ? 9.121 -6.669 -0.916 1.00 74.38 100 ILE A N 1
ATOM 775 C CA . ILE A 1 100 ? 9.192 -6.215 -2.320 1.00 74.38 100 ILE A CA 1
ATOM 776 C C . ILE A 1 100 ? 10.621 -5.787 -2.732 1.00 74.38 100 ILE A C 1
ATOM 778 O O . ILE A 1 100 ? 11.180 -6.400 -3.648 1.00 74.38 100 ILE A O 1
ATOM 782 N N . PRO A 1 101 ? 11.265 -4.792 -2.085 1.00 72.69 101 PRO A N 1
ATOM 783 C CA . PRO A 1 101 ? 12.619 -4.379 -2.444 1.00 72.69 101 PRO A CA 1
ATOM 784 C C . PRO A 1 101 ? 13.661 -5.451 -2.111 1.00 72.69 101 PRO A C 1
ATOM 786 O O . PRO A 1 101 ? 14.641 -5.583 -2.840 1.00 72.69 101 PRO A O 1
ATOM 789 N N . LEU A 1 102 ? 13.454 -6.257 -1.061 1.00 75.56 102 LEU A N 1
ATOM 790 C CA . LEU A 1 102 ? 14.348 -7.375 -0.748 1.00 75.56 102 LEU A CA 1
ATOM 791 C C . LEU A 1 102 ? 14.387 -8.381 -1.906 1.00 75.56 102 LEU A C 1
ATOM 793 O O . LEU A 1 102 ? 15.460 -8.747 -2.378 1.00 75.56 102 LEU A O 1
ATOM 797 N N . MET A 1 103 ? 13.223 -8.782 -2.418 1.00 67.56 103 MET A N 1
ATOM 798 C CA . MET A 1 103 ? 13.134 -9.647 -3.594 1.00 67.56 103 MET A CA 1
ATOM 799 C C . MET A 1 103 ? 13.761 -8.999 -4.830 1.00 67.56 103 MET A C 1
ATOM 801 O O . MET A 1 103 ? 14.457 -9.685 -5.576 1.00 67.56 103 MET A O 1
ATOM 805 N N . ALA A 1 104 ? 13.571 -7.694 -5.028 1.00 66.88 104 ALA A N 1
ATOM 806 C CA . ALA A 1 104 ? 14.155 -6.989 -6.164 1.00 66.88 104 ALA A CA 1
ATOM 807 C C . ALA A 1 104 ? 15.692 -6.929 -6.128 1.00 66.88 104 ALA A C 1
ATOM 809 O O . ALA A 1 104 ? 16.328 -7.038 -7.172 1.00 66.88 104 ALA A O 1
ATOM 810 N N . ILE A 1 105 ? 16.292 -6.776 -4.944 1.00 69.56 105 ILE A N 1
ATOM 811 C CA . ILE A 1 105 ? 17.750 -6.690 -4.777 1.00 69.56 105 ILE A CA 1
ATOM 812 C C . ILE A 1 105 ? 18.400 -8.078 -4.847 1.00 69.56 105 ILE A C 1
ATOM 814 O O . ILE A 1 105 ? 19.456 -8.239 -5.457 1.00 69.56 105 ILE A O 1
ATOM 818 N N . PHE A 1 106 ? 17.794 -9.086 -4.211 1.00 65.75 106 PHE A N 1
ATOM 819 C CA . PHE A 1 106 ? 18.407 -10.409 -4.068 1.00 65.75 106 PHE A CA 1
ATOM 820 C C . PHE A 1 106 ? 18.136 -11.360 -5.240 1.00 65.75 106 PHE A C 1
ATOM 822 O O . PHE A 1 106 ? 18.819 -12.380 -5.348 1.00 65.75 106 PHE A O 1
ATOM 829 N N . CYS A 1 107 ? 17.168 -11.070 -6.116 1.00 58.62 107 CYS A N 1
ATOM 830 C CA . CYS A 1 107 ? 16.781 -11.987 -7.185 1.00 58.62 107 CYS A CA 1
ATOM 831 C C . CYS A 1 107 ? 17.111 -11.422 -8.581 1.00 58.62 107 CYS A C 1
ATOM 833 O O . CYS A 1 107 ? 16.593 -10.370 -8.953 1.00 58.62 107 CYS A O 1
ATOM 835 N N . PRO A 1 108 ? 17.937 -12.109 -9.396 1.00 60.59 108 PRO A N 1
ATOM 836 C CA . PRO A 1 108 ? 18.217 -11.668 -10.758 1.00 60.59 108 PRO A CA 1
ATOM 837 C C . PRO A 1 108 ? 16.942 -11.701 -11.626 1.00 60.59 108 PRO A C 1
ATOM 839 O O . PRO A 1 108 ? 16.060 -12.539 -11.391 1.00 60.59 108 PRO A O 1
ATOM 842 N N . PRO A 1 109 ? 16.838 -10.835 -12.657 1.00 57.72 109 PRO A N 1
ATOM 843 C CA . PRO A 1 109 ? 15.687 -10.740 -13.559 1.00 57.72 109 PRO A CA 1
ATOM 844 C C . PRO A 1 109 ? 15.622 -11.958 -14.497 1.00 57.72 109 PRO A C 1
ATOM 846 O O . PRO A 1 109 ? 15.874 -11.885 -15.696 1.00 57.72 109 PRO A O 1
ATOM 849 N N . THR A 1 110 ? 15.309 -13.117 -13.931 1.00 55.78 110 THR A N 1
ATOM 850 C CA . THR A 1 110 ? 15.083 -14.382 -14.633 1.00 55.78 110 THR A CA 1
ATOM 851 C C . THR A 1 110 ? 13.579 -14.649 -14.707 1.00 55.78 110 THR A C 1
ATOM 853 O O . THR A 1 110 ? 12.811 -14.162 -13.882 1.00 55.78 110 THR A O 1
ATOM 856 N N . GLY A 1 111 ? 13.115 -15.389 -15.720 1.00 57.47 111 GLY A N 1
ATOM 857 C CA . GLY A 1 111 ? 11.690 -15.470 -16.095 1.00 57.47 111 GLY A CA 1
ATOM 858 C C . GLY A 1 111 ? 10.695 -15.833 -14.977 1.00 57.47 111 GLY A C 1
ATOM 859 O O . GLY A 1 111 ? 9.520 -15.499 -15.088 1.00 57.47 111 GLY A O 1
ATOM 860 N N . PHE A 1 112 ? 11.154 -16.449 -13.884 1.00 55.12 112 PHE A N 1
ATOM 861 C CA . PHE A 1 112 ? 10.333 -16.781 -12.718 1.00 55.12 112 PHE A CA 1
ATOM 862 C C . PHE A 1 112 ? 9.999 -15.557 -11.839 1.00 55.12 112 PHE A C 1
ATOM 864 O O . PHE A 1 112 ? 8.857 -15.406 -11.408 1.00 55.12 112 PHE A O 1
ATOM 871 N N . THR A 1 113 ? 10.941 -14.626 -11.635 1.00 56.09 113 THR A N 1
ATOM 872 C CA . THR A 1 113 ? 10.720 -13.406 -10.828 1.00 56.09 113 THR A CA 1
ATOM 873 C C . THR A 1 113 ? 9.839 -12.386 -11.545 1.00 56.09 113 THR A C 1
ATOM 875 O O . THR A 1 113 ? 9.051 -11.695 -10.902 1.00 56.09 113 THR A O 1
ATOM 878 N N . ARG A 1 114 ? 9.870 -12.370 -12.887 1.00 55.25 114 ARG A N 1
ATOM 879 C CA . ARG A 1 114 ? 8.932 -11.601 -13.726 1.00 55.25 114 ARG A CA 1
ATOM 880 C C . ARG A 1 114 ? 7.465 -11.987 -13.517 1.00 55.25 114 ARG A C 1
ATOM 882 O O . ARG A 1 114 ? 6.601 -11.141 -13.709 1.00 55.25 114 ARG A O 1
ATOM 889 N N . CYS A 1 115 ? 7.178 -13.239 -13.158 1.00 55.66 115 CYS A N 1
ATOM 890 C CA . CYS A 1 115 ? 5.806 -13.717 -12.964 1.00 55.66 115 CYS A CA 1
ATOM 891 C C . CYS A 1 115 ? 5.322 -13.519 -11.517 1.00 55.66 115 CYS A C 1
ATOM 893 O O . CYS A 1 115 ? 4.140 -13.298 -11.275 1.00 55.66 115 CYS A O 1
ATOM 895 N N . LEU A 1 116 ? 6.249 -13.554 -10.555 1.00 61.12 116 LEU A N 1
ATOM 896 C CA . LEU A 1 116 ? 5.947 -13.442 -9.126 1.00 61.12 116 LEU A CA 1
ATOM 897 C C . LEU A 1 116 ? 5.727 -11.984 -8.685 1.00 61.12 116 LEU A C 1
ATOM 899 O O . LEU A 1 116 ? 4.858 -11.727 -7.858 1.00 61.12 116 LEU A O 1
ATOM 903 N N . LEU A 1 117 ? 6.445 -11.029 -9.291 1.00 62.97 117 LEU A N 1
ATOM 904 C CA . LEU A 1 117 ? 6.285 -9.591 -9.035 1.00 62.97 117 LEU A CA 1
ATOM 905 C C . LEU A 1 117 ? 4.842 -9.079 -9.194 1.00 62.97 117 LEU A C 1
ATOM 907 O O . LEU A 1 117 ? 4.349 -8.476 -8.246 1.00 62.97 117 LEU A O 1
ATOM 911 N N . PRO A 1 118 ? 4.133 -9.320 -10.316 1.00 59.75 118 PRO A N 1
ATOM 912 C CA . PRO A 1 118 ? 2.763 -8.836 -10.474 1.00 59.75 118 PRO A CA 1
ATOM 913 C C . PRO A 1 118 ? 1.780 -9.507 -9.508 1.00 59.75 118 PRO A C 1
ATOM 915 O O . PRO A 1 118 ? 0.850 -8.851 -9.062 1.00 59.75 118 PRO A O 1
ATOM 918 N N . ILE A 1 119 ? 2.001 -10.773 -9.135 1.00 63.03 119 ILE A N 1
ATOM 919 C CA . ILE A 1 119 ? 1.151 -11.480 -8.161 1.00 63.03 119 ILE A CA 1
ATOM 920 C C . ILE A 1 119 ? 1.317 -10.881 -6.762 1.00 63.03 119 ILE A C 1
ATOM 922 O O . ILE A 1 119 ? 0.323 -10.646 -6.081 1.00 63.03 119 ILE A O 1
ATOM 926 N N . LEU A 1 120 ? 2.560 -10.608 -6.351 1.00 61.06 120 LEU A N 1
ATOM 927 C CA . LEU A 1 120 ? 2.864 -9.957 -5.075 1.00 61.06 120 LEU A CA 1
ATOM 928 C C . LEU A 1 120 ? 2.340 -8.514 -5.036 1.00 61.06 120 LEU A C 1
ATOM 930 O O . LEU A 1 120 ? 1.953 -8.042 -3.980 1.00 61.06 120 LEU A O 1
ATOM 934 N N . LEU A 1 121 ? 2.321 -7.830 -6.182 1.00 59.41 121 LEU A N 1
ATOM 935 C CA . LEU A 1 121 ? 1.778 -6.478 -6.306 1.00 59.41 121 LEU A CA 1
ATOM 936 C C . LEU A 1 121 ? 0.270 -6.409 -6.070 1.00 59.41 121 LEU A C 1
ATOM 938 O O . LEU A 1 121 ? -0.242 -5.421 -5.562 1.00 59.41 121 LEU A O 1
ATOM 942 N N . THR A 1 122 ? -0.444 -7.437 -6.524 1.00 57.16 122 THR A N 1
ATOM 943 C CA . THR A 1 122 ? -1.909 -7.483 -6.477 1.00 57.16 122 THR A CA 1
ATOM 944 C C . THR A 1 122 ? -2.473 -8.007 -5.156 1.00 57.16 122 THR A C 1
ATOM 946 O O . THR A 1 122 ? -3.696 -8.071 -5.028 1.00 57.16 122 THR A O 1
ATOM 949 N N . LEU A 1 123 ? -1.618 -8.436 -4.220 1.00 58.16 123 LEU A N 1
ATOM 950 C CA . LEU A 1 123 ? -1.993 -9.110 -2.973 1.00 58.16 123 LEU A CA 1
ATOM 951 C C . LEU A 1 123 ? -1.793 -8.201 -1.756 1.00 58.16 123 LEU A C 1
ATOM 953 O O . LEU A 1 123 ? -2.727 -8.152 -0.926 1.00 58.16 123 LEU A O 1
#

Sequence (123 aa):
MKNIQSEETILWTRVLALTTLHGAISITWLVYNLYLPELLLQFGFSLALVQLVLIIENLLTAVVEPTAGTLSDQALKWWKNRFAVISGGVLAAAAVFVIIPLMAIFCPPTGFTRCLLPILLTL

Foldseek 3Di:
DDDPPPPPDPPVVVVVVVVVVVVVVVVLVVVCVVVVLVLCVVLVDDPVVSVVLVVVLVVVVVVCVVVVVVVLVVVVVVPVDSVVVVVVVVVVVVVLSVVLVVCSVPPDSDPVSVVVNSVSVSD

Secondary structure (DSSP, 8-state):
-----------HHHHHHHHHHHHHHHHHHHHHHHHHHHHHHHTT--HHHHHHHHHHHHHHHHHHHHHHHHHHHHHHHH-S-HHHHHHHHHHHHHHHHHHHHHHHHHS-S-TTHHHHHHHHHT-